Protein AF-A0A1B6GDW2-F1 (afdb_monomer_lite)

Radius of gyration: 16.39 Å; chains: 1; bounding box: 38×38×45 Å

Organism: NCBI:txid1464854

Foldseek 3Di:
DPDDDDDDDDDPVQQKDWDDKDFQDDDPFKTKMKTWIAHPNDTAIEIEIDGDALDPCVVVRVLVSCVVVVGQKYWYWCQSPQPDDCVVVQKGWLDDPPDFFFLDDPPPPVGTTRITMIGHPVQVVFFPSDKDWDNPPQWDQCDDDPPHGTDGPDRGTDIDTDGDD

Secondary structure (DSSP, 8-state):
-----------GGGTEEEEEEEEEEESSSEEEEEEEEEETTEEEEEEEEEE-S--TTHHHHHHHHHHHH--SEEEEE-TTSTT--GGGGTEEE-SPSS---BSS-TTSSS----EEEEEEHHHHTTEEEEEEE--SS-EEEEEEETTEEEEES-SBPPEEEEE--

InterPro domains:
  IPR036691 Endonuclease/exonuclease/phosphatase superfamily [G3DSA:3.60.10.10] (12-164)
  IPR036691 Endonuclease/exonuclease/phosphatase superfamily [SSF56219] (31-163)

Structure (mmCIF, N/CA/C/O backbone):
data_AF-A0A1B6GDW2-F1
#
_entry.id   AF-A0A1B6GDW2-F1
#
loop_
_atom_site.group_PDB
_atom_site.id
_atom_site.type_symbol
_atom_site.label_atom_id
_atom_site.label_alt_id
_atom_site.label_comp_id
_atom_site.label_asym_id
_atom_site.label_entity_id
_atom_site.label_seq_id
_atom_site.pdbx_PDB_ins_code
_atom_site.Cartn_x
_atom_site.Cartn_y
_atom_site.Cartn_z
_atom_site.occupancy
_atom_site.B_iso_or_equiv
_atom_site.auth_seq_id
_atom_site.auth_comp_id
_atom_site.auth_asym_id
_atom_site.auth_atom_id
_atom_site.pdbx_PDB_model_num
ATOM 1 N N . ASP A 1 1 ? -1.808 9.457 -22.861 1.00 40.66 1 ASP A N 1
ATOM 2 C CA . ASP A 1 1 ? -2.456 9.418 -21.536 1.00 40.66 1 ASP A CA 1
ATOM 3 C C . ASP A 1 1 ? -2.486 8.004 -20.976 1.00 40.66 1 ASP A C 1
ATOM 5 O O . ASP A 1 1 ? -3.296 7.191 -21.405 1.00 40.66 1 ASP A O 1
ATOM 9 N N . LYS A 1 2 ? -1.565 7.664 -20.062 1.00 52.19 2 LYS A N 1
ATOM 10 C CA . LYS A 1 2 ? -1.717 6.444 -19.253 1.00 52.19 2 LYS A CA 1
ATOM 11 C C . LYS A 1 2 ? -2.774 6.750 -18.194 1.00 52.19 2 LYS A C 1
ATOM 13 O O . LYS A 1 2 ? -2.561 7.627 -17.360 1.00 52.19 2 LYS A O 1
ATOM 18 N N . LYS A 1 3 ? -3.918 6.070 -18.267 1.00 54.91 3 LYS A N 1
ATOM 19 C CA . LYS A 1 3 ? -4.983 6.173 -17.267 1.00 54.91 3 LYS A CA 1
ATOM 20 C C . LYS A 1 3 ? -4.409 5.703 -15.928 1.00 54.91 3 LYS A C 1
ATOM 22 O O . LYS A 1 3 ? -3.909 4.585 -15.846 1.00 54.91 3 LYS A O 1
ATOM 27 N N . ARG A 1 4 ? -4.414 6.574 -14.921 1.00 67.19 4 ARG A N 1
ATOM 28 C CA . ARG A 1 4 ? -4.028 6.207 -13.555 1.00 67.19 4 ARG A CA 1
ATOM 29 C C . ARG A 1 4 ? -5.193 5.460 -12.940 1.00 67.19 4 ARG A C 1
ATOM 31 O O . ARG A 1 4 ? -6.333 5.903 -13.065 1.00 67.19 4 ARG A O 1
ATOM 38 N N . SER A 1 5 ? -4.917 4.310 -12.350 1.00 77.06 5 SER A N 1
ATOM 39 C CA . SER A 1 5 ? -5.946 3.495 -11.722 1.00 77.06 5 SER A CA 1
ATOM 40 C C . SER A 1 5 ? -5.377 2.824 -10.487 1.00 77.06 5 SER A C 1
ATOM 42 O O . SER A 1 5 ? -4.441 2.035 -10.591 1.00 77.06 5 SER A O 1
ATOM 44 N N . CYS A 1 6 ? -5.992 3.110 -9.350 1.00 90.31 6 CYS A N 1
ATOM 45 C CA . CYS A 1 6 ? -5.949 2.266 -8.168 1.00 90.31 6 CYS A CA 1
ATOM 46 C C . CYS A 1 6 ? -7.276 1.506 -8.101 1.00 90.31 6 CYS A C 1
ATOM 48 O O . CYS A 1 6 ? -8.295 1.965 -8.623 1.00 90.31 6 CYS A O 1
ATOM 50 N N . GLY A 1 7 ? -7.254 0.335 -7.483 1.00 92.31 7 GLY A N 1
ATOM 51 C CA . GLY A 1 7 ? -8.433 -0.502 -7.322 1.00 92.31 7 GLY A CA 1
ATOM 52 C C . GLY A 1 7 ? -8.227 -1.518 -6.213 1.00 92.31 7 GLY A C 1
ATOM 53 O O . GLY A 1 7 ? -7.113 -1.678 -5.706 1.00 92.31 7 GLY A O 1
ATOM 54 N N . PHE A 1 8 ? -9.311 -2.196 -5.857 1.00 95.19 8 PHE A N 1
ATOM 55 C CA . PHE A 1 8 ? -9.333 -3.208 -4.813 1.00 95.19 8 PHE A CA 1
ATOM 56 C C . PHE A 1 8 ? -9.864 -4.511 -5.395 1.00 95.19 8 PHE A C 1
ATOM 58 O O . PHE A 1 8 ? -10.889 -4.526 -6.075 1.00 95.19 8 PHE A O 1
ATOM 65 N N . LEU A 1 9 ? -9.146 -5.595 -5.124 1.00 94.50 9 LEU A N 1
ATOM 66 C CA . LEU A 1 9 ? -9.592 -6.957 -5.368 1.00 94.50 9 LEU A CA 1
ATOM 67 C C . LEU A 1 9 ? -9.621 -7.652 -4.012 1.00 94.50 9 LEU A C 1
ATOM 69 O O . LEU A 1 9 ? -8.631 -7.605 -3.284 1.00 94.50 9 LEU A O 1
ATOM 73 N N . TYR A 1 10 ? -10.752 -8.257 -3.674 1.00 94.25 10 TYR A N 1
ATOM 74 C CA . TYR A 1 10 ? -10.964 -8.897 -2.383 1.00 94.25 10 TYR A CA 1
ATOM 75 C C . TYR A 1 10 ? -11.858 -10.126 -2.543 1.00 94.25 10 TYR A C 1
ATOM 77 O O . TYR A 1 10 ? -12.577 -10.255 -3.536 1.00 94.25 10 TYR A O 1
ATOM 85 N N . ASP A 1 11 ? -11.784 -11.029 -1.570 1.00 92.44 11 ASP A N 1
ATOM 86 C CA . ASP A 1 11 ? -12.612 -12.229 -1.515 1.00 92.44 11 ASP A CA 1
ATOM 87 C C . ASP A 1 11 ? -13.920 -11.925 -0.771 1.00 92.44 11 ASP A C 1
ATOM 89 O O . ASP A 1 11 ? -13.933 -11.767 0.452 1.00 92.44 11 ASP A O 1
ATOM 93 N N . SER A 1 12 ? -15.022 -11.829 -1.516 1.00 90.50 12 SER A N 1
ATOM 94 C CA . SER A 1 12 ? -16.351 -11.536 -0.969 1.00 90.50 12 SER A CA 1
ATOM 95 C C . SER A 1 12 ? -16.949 -12.669 -0.134 1.00 90.50 12 SER A C 1
ATOM 97 O O . SER A 1 12 ? -17.917 -12.432 0.586 1.00 90.50 12 SER A O 1
ATOM 99 N N . ASP A 1 13 ? -16.394 -13.882 -0.201 1.00 90.31 13 ASP A N 1
ATOM 100 C CA . ASP A 1 13 ? -16.953 -15.058 0.472 1.00 90.31 13 ASP A CA 1
ATOM 101 C C . ASP A 1 13 ? -16.399 -15.235 1.901 1.00 90.31 13 ASP A C 1
ATOM 103 O O . ASP A 1 13 ? -16.822 -16.127 2.637 1.00 90.31 13 ASP A O 1
ATOM 107 N N . THR A 1 14 ? -15.480 -14.361 2.331 1.00 85.12 14 THR A N 1
ATOM 108 C CA . THR A 1 14 ? -14.740 -14.465 3.607 1.00 85.12 14 THR A CA 1
ATOM 109 C C . THR A 1 14 ? -15.251 -13.548 4.722 1.00 85.12 14 THR A C 1
ATOM 111 O O . THR A 1 14 ? -14.594 -13.388 5.746 1.00 85.12 14 THR A O 1
ATOM 114 N N . GLY A 1 15 ? -16.427 -12.936 4.551 1.00 85.06 15 GLY A N 1
ATOM 115 C CA . GLY A 1 15 ? -16.981 -11.988 5.529 1.00 85.06 15 GLY A CA 1
ATOM 116 C C . GLY A 1 15 ? -16.420 -10.565 5.420 1.00 85.06 15 GLY A C 1
ATOM 117 O O . GLY A 1 15 ? -16.739 -9.725 6.258 1.00 85.06 15 GLY A O 1
ATOM 118 N N . LEU A 1 16 ? -15.629 -10.284 4.378 1.00 92.81 16 LEU A N 1
ATOM 119 C CA . LEU A 1 16 ? -15.231 -8.937 3.974 1.00 92.81 16 LEU A CA 1
ATOM 120 C C . LEU A 1 16 ? -16.347 -8.277 3.161 1.00 92.81 16 LEU A C 1
ATOM 122 O O . LEU A 1 16 ? -16.731 -8.770 2.098 1.00 92.81 16 LEU A O 1
ATOM 126 N N . VAL A 1 17 ? -16.833 -7.127 3.623 1.00 95.25 17 VAL A N 1
ATOM 127 C CA . VAL A 1 17 ? -17.862 -6.355 2.916 1.00 95.25 17 VAL A CA 1
ATOM 128 C C . VAL A 1 17 ? -17.329 -4.972 2.584 1.00 95.25 17 VAL A C 1
ATOM 130 O O . VAL A 1 17 ? -17.095 -4.166 3.477 1.00 95.25 17 VAL A O 1
ATOM 133 N N . LEU A 1 18 ? -17.187 -4.671 1.294 1.00 96.56 18 LEU A N 1
ATOM 134 C CA . LEU A 1 18 ? -16.884 -3.319 0.837 1.00 96.56 18 LEU A CA 1
ATOM 135 C C . LEU A 1 18 ? -18.113 -2.419 1.033 1.00 96.56 18 LEU A C 1
ATOM 137 O O . LEU A 1 18 ? -19.176 -2.697 0.474 1.00 96.56 18 LEU A O 1
ATOM 141 N N . LYS A 1 19 ? -17.972 -1.361 1.834 1.00 97.31 19 LYS A N 1
ATOM 142 C CA . LYS A 1 19 ? -19.043 -0.404 2.143 1.00 97.31 19 LYS A CA 1
ATOM 143 C C . LYS A 1 19 ? -19.017 0.802 1.222 1.00 97.31 19 LYS A C 1
ATOM 145 O O . LYS A 1 19 ? -20.071 1.188 0.723 1.00 97.31 19 LYS A O 1
ATOM 150 N N . ASP A 1 20 ? -17.833 1.357 0.986 1.00 97.19 20 ASP A N 1
ATOM 151 C CA . ASP A 1 20 ? -17.654 2.527 0.133 1.00 97.19 20 ASP A CA 1
ATOM 152 C C . ASP A 1 20 ? -16.267 2.554 -0.521 1.00 97.19 20 ASP A C 1
ATOM 154 O O . ASP A 1 20 ? -15.319 1.938 -0.025 1.00 97.19 20 ASP A O 1
ATOM 158 N N . VAL A 1 21 ? -16.164 3.260 -1.649 1.00 97.31 21 VAL A N 1
ATOM 159 C CA . VAL A 1 21 ? -14.914 3.537 -2.366 1.00 97.31 21 VAL A CA 1
ATOM 160 C C . VAL A 1 21 ? -14.956 4.942 -2.939 1.00 97.31 21 VAL A C 1
ATOM 162 O O . VAL A 1 21 ? -15.823 5.265 -3.752 1.00 97.31 21 VAL A O 1
ATOM 165 N N . GLU A 1 22 ? -13.934 5.733 -2.635 1.00 96.38 22 GLU A N 1
ATOM 166 C CA . GLU A 1 22 ? -13.804 7.086 -3.163 1.00 96.38 22 GLU A CA 1
ATOM 167 C C . GLU A 1 22 ? -12.370 7.429 -3.577 1.00 96.38 22 GLU A C 1
ATOM 169 O O . GLU A 1 22 ? -11.381 6.951 -3.020 1.00 96.38 22 GLU A O 1
ATOM 174 N N . VAL A 1 23 ? -12.247 8.287 -4.591 1.00 95.94 23 VAL A N 1
ATOM 175 C CA . VAL A 1 23 ? -10.963 8.898 -4.949 1.00 95.94 23 VAL A CA 1
ATOM 176 C C . VAL A 1 23 ? -10.712 10.041 -3.971 1.00 95.94 23 VAL A C 1
ATOM 178 O O . VAL A 1 23 ? -11.373 11.074 -4.051 1.00 95.94 23 VAL A O 1
ATOM 181 N N . VAL A 1 24 ? -9.744 9.870 -3.073 1.00 95.50 24 VAL A N 1
ATOM 182 C CA . VAL A 1 24 ? -9.437 10.851 -2.017 1.00 95.50 24 VAL A CA 1
ATOM 183 C C . VAL A 1 24 ? -8.340 11.835 -2.408 1.00 95.50 24 VAL A C 1
ATOM 185 O O . VAL A 1 24 ? -8.226 12.902 -1.807 1.00 95.50 24 VAL A O 1
ATOM 188 N N . HIS A 1 25 ? -7.529 11.514 -3.424 1.00 93.62 25 HIS A N 1
ATOM 189 C CA . HIS A 1 25 ? -6.478 12.415 -3.904 1.00 93.62 25 HIS A CA 1
ATOM 190 C C . HIS A 1 25 ? -6.124 12.157 -5.369 1.00 93.62 25 HIS A C 1
ATOM 192 O O . HIS A 1 25 ? -5.869 11.020 -5.762 1.00 93.62 25 HIS A O 1
ATOM 198 N N . ASP A 1 26 ? -6.049 13.221 -6.167 1.00 92.19 26 ASP A N 1
ATOM 199 C CA . ASP A 1 26 ? -5.498 13.206 -7.526 1.00 92.19 26 ASP A CA 1
ATOM 200 C C . ASP A 1 26 ? -4.929 14.591 -7.864 1.00 92.19 26 ASP A C 1
ATOM 202 O O . ASP A 1 26 ? -5.672 15.563 -8.010 1.00 92.19 26 ASP A O 1
ATOM 206 N N . ASP A 1 27 ? -3.604 14.704 -7.957 1.00 88.50 27 ASP A N 1
ATOM 207 C CA . ASP A 1 27 ? -2.925 15.978 -8.244 1.00 88.50 27 ASP A CA 1
ATOM 208 C C . ASP A 1 27 ? -1.876 15.893 -9.363 1.00 88.50 27 ASP A C 1
ATOM 210 O O . ASP A 1 27 ? -1.040 16.790 -9.536 1.00 88.50 27 ASP A O 1
ATOM 214 N N . GLY A 1 28 ? -1.876 14.800 -10.125 1.00 85.38 28 GLY A N 1
ATOM 215 C CA . GLY A 1 28 ? -0.855 14.573 -11.141 1.00 85.38 28 GLY A CA 1
ATOM 216 C C . GLY A 1 28 ? 0.481 14.031 -10.601 1.00 85.38 28 GLY A C 1
ATOM 217 O O . GLY A 1 28 ? 1.262 13.517 -11.397 1.00 85.38 28 GLY A O 1
ATOM 218 N N . ALA A 1 29 ? 0.743 14.019 -9.294 1.00 87.56 29 ALA A N 1
ATOM 219 C CA . ALA A 1 29 ? 1.899 13.353 -8.679 1.00 87.56 29 ALA A CA 1
ATOM 220 C C . ALA A 1 29 ? 1.46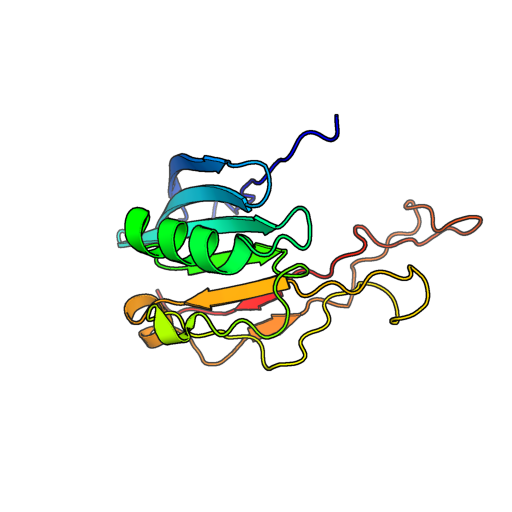7 12.135 -7.849 1.00 87.56 29 ALA A C 1
ATOM 222 O O . ALA A 1 29 ? 1.977 11.033 -8.073 1.00 87.56 29 ALA A O 1
ATOM 223 N N . VAL A 1 30 ? 0.486 12.329 -6.974 1.00 91.06 30 VAL A N 1
ATOM 224 C CA . VAL A 1 30 ? -0.138 11.326 -6.113 1.00 91.06 30 VAL A CA 1
ATOM 225 C C . VAL A 1 30 ? -1.535 11.030 -6.647 1.00 91.06 30 VAL A C 1
ATOM 227 O O . VAL A 1 30 ? -2.297 11.945 -6.958 1.00 91.06 30 VAL A O 1
ATOM 230 N N . PHE A 1 31 ? -1.864 9.749 -6.761 1.00 93.69 31 PHE A N 1
ATOM 231 C CA . PHE A 1 31 ? -3.223 9.277 -6.993 1.00 93.69 31 PHE A CA 1
ATOM 232 C C . PHE A 1 31 ? -3.577 8.293 -5.883 1.00 93.69 31 PHE A C 1
ATOM 234 O O . PHE A 1 31 ? -2.793 7.380 -5.621 1.00 93.69 31 PHE A O 1
ATOM 241 N N . ALA A 1 32 ? -4.711 8.487 -5.217 1.00 95.50 32 ALA A N 1
ATOM 242 C CA . ALA A 1 32 ? -5.105 7.656 -4.093 1.00 95.50 32 ALA A CA 1
ATOM 243 C C . ALA A 1 32 ? -6.612 7.405 -4.054 1.00 95.50 32 ALA A C 1
ATOM 245 O O . ALA A 1 32 ? -7.422 8.313 -4.257 1.00 95.50 32 ALA A O 1
ATOM 246 N N . VAL A 1 33 ? -6.970 6.159 -3.759 1.00 97.38 33 VAL A N 1
ATOM 247 C CA . VAL A 1 33 ? -8.356 5.707 -3.605 1.00 97.38 33 VAL A CA 1
ATOM 248 C C . VAL A 1 33 ? -8.496 5.087 -2.224 1.00 97.38 33 VAL A C 1
ATOM 250 O O . VAL A 1 33 ? -7.688 4.233 -1.863 1.00 97.38 33 VAL A O 1
ATOM 253 N N . LEU A 1 34 ? -9.492 5.526 -1.464 1.00 98.06 34 LEU A N 1
ATOM 254 C CA . LEU A 1 34 ? -9.845 4.999 -0.152 1.00 98.06 34 LEU A CA 1
ATOM 255 C C . LEU A 1 34 ? -10.983 3.991 -0.309 1.00 98.06 34 LEU A C 1
ATOM 257 O O . LEU A 1 34 ? -11.914 4.222 -1.079 1.00 98.06 34 LEU A O 1
ATOM 261 N N . ALA A 1 35 ? -10.901 2.887 0.419 1.00 98.06 35 ALA A N 1
ATOM 262 C CA . ALA A 1 35 ? -11.982 1.929 0.581 1.00 98.06 35 ALA A CA 1
ATOM 263 C C . ALA A 1 35 ? -12.309 1.755 2.064 1.00 98.06 35 ALA A C 1
ATOM 265 O O . ALA A 1 35 ? -11.397 1.626 2.882 1.00 98.06 35 ALA A O 1
ATOM 266 N N . ASP A 1 36 ? -13.598 1.707 2.384 1.00 97.81 36 ASP A N 1
ATOM 267 C CA . ASP A 1 36 ? -14.108 1.303 3.696 1.00 97.81 36 ASP A CA 1
ATOM 268 C C . ASP A 1 36 ? -14.596 -0.144 3.611 1.00 97.81 36 ASP A C 1
ATOM 270 O O . ASP A 1 36 ? -15.508 -0.469 2.840 1.00 97.81 36 ASP A O 1
ATOM 274 N N . PHE A 1 37 ? -13.962 -1.022 4.382 1.00 96.88 37 PHE A N 1
ATOM 275 C CA . PHE A 1 37 ? -14.338 -2.420 4.511 1.00 96.88 37 PHE A CA 1
ATOM 276 C C . PHE A 1 37 ? -14.912 -2.685 5.896 1.00 96.88 37 PHE A C 1
ATOM 278 O O . PHE A 1 37 ? -14.370 -2.253 6.904 1.00 96.88 37 PHE A O 1
ATOM 285 N N . GLU A 1 38 ? -15.959 -3.497 5.959 1.00 95.38 38 GLU A N 1
ATOM 286 C CA . GLU A 1 38 ? -16.386 -4.140 7.195 1.00 95.38 38 GLU A CA 1
ATOM 287 C C . GLU A 1 38 ? -15.804 -5.554 7.261 1.00 95.38 38 GLU A C 1
ATOM 289 O O . GLU A 1 38 ? -15.947 -6.339 6.319 1.00 95.38 38 GLU A O 1
ATOM 294 N N . VAL A 1 39 ? -15.159 -5.864 8.385 1.00 92.69 39 VAL A N 1
ATOM 295 C CA . VAL A 1 39 ? -14.549 -7.157 8.707 1.00 92.69 39 VAL A CA 1
ATOM 296 C C . VAL A 1 39 ? -15.091 -7.597 10.062 1.00 92.69 39 VAL A C 1
ATOM 298 O O . VAL A 1 39 ? -14.852 -6.932 11.066 1.00 92.69 39 VAL A O 1
ATOM 301 N N . GLU A 1 40 ? -15.881 -8.672 10.097 1.00 88.50 40 GLU A N 1
ATOM 302 C CA . GLU A 1 40 ? -16.502 -9.194 11.334 1.00 88.50 40 GLU A CA 1
ATOM 303 C C . GLU A 1 40 ? -17.271 -8.126 12.154 1.00 88.50 40 GLU A C 1
ATOM 305 O O . GLU A 1 40 ? -17.351 -8.182 13.381 1.00 88.50 40 GLU A O 1
ATOM 310 N N . GLY A 1 41 ? -17.858 -7.135 11.472 1.00 86.00 41 GLY A N 1
ATOM 311 C CA . GLY A 1 41 ? -18.604 -6.032 12.090 1.00 86.00 41 GLY A CA 1
ATOM 312 C C . GLY A 1 41 ? -17.756 -4.831 12.535 1.00 86.00 41 GLY A C 1
ATOM 313 O O . GLY A 1 41 ? -18.314 -3.861 13.049 1.00 86.00 41 GLY A O 1
ATOM 314 N N . ALA A 1 42 ? -16.436 -4.856 12.329 1.00 89.88 42 ALA A N 1
ATOM 315 C CA . ALA A 1 42 ? -15.549 -3.709 12.517 1.00 89.88 42 ALA A CA 1
ATOM 316 C C . ALA A 1 42 ? -15.233 -3.033 11.172 1.00 89.88 42 ALA A C 1
ATOM 318 O O . ALA A 1 42 ? -14.954 -3.715 10.191 1.00 89.88 42 ALA A O 1
ATOM 319 N N . SER A 1 43 ? -15.246 -1.697 11.128 1.00 94.19 43 SER A N 1
ATOM 320 C CA . SER A 1 43 ? -14.787 -0.936 9.955 1.00 94.19 43 SER A CA 1
ATOM 321 C C . SER A 1 43 ? -13.257 -0.859 9.937 1.00 94.19 43 SER A C 1
ATOM 323 O O . SER A 1 43 ? -12.623 -0.662 10.979 1.00 94.19 43 SER A O 1
ATOM 325 N N . VAL A 1 44 ? -12.689 -1.051 8.749 1.00 95.75 44 VAL A N 1
ATOM 326 C CA . VAL A 1 44 ? -11.266 -0.966 8.430 1.00 95.75 44 VAL A CA 1
ATOM 327 C C . VAL A 1 44 ? -11.127 -0.193 7.126 1.00 95.75 44 VAL A C 1
ATOM 329 O O . VAL A 1 44 ? -11.626 -0.613 6.081 1.00 95.75 44 VAL A O 1
ATOM 332 N N . THR A 1 45 ? -10.404 0.920 7.175 1.00 97.44 45 THR A N 1
ATOM 333 C CA . THR A 1 45 ? -10.186 1.774 6.003 1.00 97.44 45 THR A CA 1
ATOM 334 C C . THR A 1 45 ? -8.820 1.539 5.360 1.00 97.44 45 THR A C 1
ATOM 336 O O . THR A 1 45 ? -7.790 1.433 6.029 1.00 97.44 45 THR A O 1
ATOM 339 N N . LEU A 1 46 ? -8.787 1.466 4.031 1.00 97.38 46 LEU A N 1
ATOM 340 C CA . LEU A 1 46 ? -7.573 1.188 3.270 1.00 97.38 46 LEU A CA 1
ATOM 341 C C . LEU A 1 46 ? -7.403 2.207 2.151 1.00 97.38 46 LEU A C 1
ATOM 343 O O . LEU A 1 46 ? -8.262 2.312 1.278 1.00 97.38 46 LEU A O 1
ATOM 347 N N . VAL A 1 47 ? -6.285 2.928 2.134 1.00 97.25 47 VAL A N 1
ATOM 348 C CA . VAL A 1 47 ? -5.925 3.789 1.007 1.00 97.25 47 VAL A CA 1
ATOM 349 C C . VAL A 1 47 ? -4.917 3.082 0.106 1.00 97.25 47 VAL A C 1
ATOM 351 O O . VAL A 1 47 ? -3.843 2.669 0.544 1.00 97.25 47 VAL A O 1
ATOM 354 N N . ASN A 1 48 ? -5.265 2.941 -1.172 1.00 96.69 48 ASN A N 1
ATOM 355 C CA . ASN A 1 48 ? -4.363 2.488 -2.223 1.00 96.69 48 ASN A CA 1
ATOM 356 C C . ASN A 1 48 ? -3.724 3.715 -2.888 1.00 96.69 48 ASN A C 1
ATOM 358 O O . ASN A 1 48 ? -4.442 4.541 -3.451 1.00 96.69 48 ASN A O 1
ATOM 362 N N . VAL A 1 49 ? -2.397 3.834 -2.813 1.00 93.81 49 VAL A N 1
ATOM 363 C CA . VAL A 1 49 ? -1.612 4.995 -3.251 1.00 93.81 49 VAL A CA 1
ATOM 364 C C . VAL A 1 49 ? -0.724 4.630 -4.438 1.00 93.81 49 VAL A C 1
ATOM 366 O O . VAL A 1 49 ? -0.025 3.619 -4.428 1.00 93.81 49 VAL A O 1
ATOM 369 N N . HIS A 1 50 ? -0.690 5.492 -5.450 1.00 92.81 50 HIS A N 1
ATOM 370 C CA . HIS A 1 50 ? 0.233 5.391 -6.575 1.00 92.81 50 HIS A CA 1
ATOM 371 C C . HIS A 1 50 ? 0.982 6.709 -6.803 1.00 92.81 50 HIS A C 1
ATOM 373 O O . HIS A 1 50 ? 0.372 7.762 -7.026 1.00 92.81 50 HIS A O 1
ATOM 379 N N . LEU A 1 51 ? 2.318 6.646 -6.781 1.00 90.19 51 LEU A N 1
ATOM 380 C CA . LEU A 1 51 ? 3.206 7.795 -6.967 1.00 90.19 51 LEU A CA 1
ATOM 381 C C . LEU A 1 51 ? 3.830 7.805 -8.368 1.00 90.19 51 LEU A C 1
ATOM 383 O O . LEU A 1 51 ? 4.797 7.110 -8.665 1.00 90.19 51 LEU A O 1
ATOM 387 N N . SER A 1 52 ? 3.282 8.655 -9.228 1.00 82.31 52 SER A N 1
ATOM 388 C CA . SER A 1 52 ? 3.487 8.603 -10.682 1.00 82.31 52 SER A CA 1
ATOM 389 C C . SER A 1 52 ? 4.783 9.234 -11.222 1.00 82.31 52 SER A C 1
ATOM 391 O O . SER A 1 52 ? 5.161 8.959 -12.361 1.00 82.31 52 SER A O 1
ATOM 393 N N . SER A 1 53 ? 5.467 10.093 -10.461 1.00 74.88 53 SER A N 1
ATOM 394 C CA . SER A 1 53 ? 6.782 10.641 -10.828 1.00 74.88 53 SER A CA 1
ATOM 395 C C . SER A 1 53 ? 7.490 11.244 -9.620 1.00 74.88 53 SER A C 1
ATOM 397 O O . SER A 1 53 ? 6.833 11.810 -8.751 1.00 74.88 53 SER A O 1
ATOM 399 N N . ALA A 1 54 ? 8.826 11.182 -9.581 1.00 69.94 54 ALA A N 1
ATOM 400 C CA . ALA A 1 54 ? 9.641 11.835 -8.555 1.00 69.94 54 ALA A CA 1
ATOM 401 C C . ALA A 1 54 ? 9.446 13.366 -8.595 1.00 69.94 54 ALA A C 1
ATOM 403 O O . ALA A 1 54 ? 10.150 14.099 -9.289 1.00 69.94 54 ALA A O 1
ATOM 404 N N . SER A 1 55 ? 8.442 13.850 -7.866 1.00 79.06 55 SER A N 1
ATOM 405 C CA . SER A 1 55 ? 8.142 15.263 -7.673 1.00 79.06 55 SER A CA 1
ATOM 406 C C . SER A 1 55 ? 8.568 15.668 -6.271 1.00 79.06 55 SER A C 1
ATOM 408 O O . SER A 1 55 ? 8.238 14.991 -5.300 1.00 79.06 55 SER A O 1
ATOM 410 N N . SER A 1 56 ? 9.199 16.835 -6.136 1.00 82.25 56 SER A N 1
ATOM 411 C CA . SER A 1 56 ? 9.500 17.435 -4.828 1.00 82.25 56 SER A CA 1
ATOM 412 C C . SER A 1 56 ? 8.253 17.685 -3.967 1.00 82.25 56 SER A C 1
ATOM 414 O O . SER A 1 56 ? 8.373 17.918 -2.768 1.00 82.25 56 SER A O 1
ATOM 416 N N . ARG A 1 57 ? 7.054 17.623 -4.564 1.00 85.19 57 ARG A N 1
ATOM 417 C CA . ARG A 1 57 ? 5.767 17.785 -3.878 1.00 85.19 57 ARG A CA 1
ATOM 418 C C . ARG A 1 57 ? 5.262 16.505 -3.212 1.00 85.19 57 ARG A C 1
ATOM 420 O O . ARG A 1 57 ? 4.423 16.620 -2.327 1.00 85.19 57 ARG A O 1
ATOM 427 N N . ILE A 1 58 ? 5.763 15.321 -3.583 1.00 87.69 58 ILE A N 1
ATOM 428 C CA . ILE A 1 58 ? 5.287 14.031 -3.046 1.00 87.69 58 ILE A CA 1
ATOM 429 C C . ILE A 1 58 ? 5.210 14.013 -1.511 1.00 87.69 58 ILE A C 1
ATOM 431 O O . ILE A 1 58 ? 4.133 13.703 -1.011 1.00 87.69 58 ILE A O 1
ATOM 435 N N . PRO A 1 59 ? 6.256 14.402 -0.751 1.00 86.50 59 PRO A N 1
ATOM 436 C CA . PRO A 1 59 ? 6.193 14.386 0.711 1.00 86.50 59 PRO A CA 1
ATOM 437 C C . PRO A 1 59 ? 4.995 15.171 1.254 1.00 86.50 59 PRO A C 1
ATOM 439 O O . PRO A 1 59 ? 4.217 14.676 2.061 1.00 86.50 59 PRO A O 1
ATOM 442 N N . GLN A 1 60 ? 4.814 16.398 0.762 1.00 87.38 60 GLN A N 1
ATOM 443 C CA . GLN A 1 60 ? 3.761 17.306 1.216 1.00 87.38 60 GLN A CA 1
ATOM 444 C C . GLN A 1 60 ? 2.368 16.785 0.847 1.00 87.38 60 GLN A C 1
ATOM 446 O O . GLN A 1 60 ? 1.433 16.924 1.632 1.00 87.38 60 GLN A O 1
ATOM 451 N N . GLN A 1 61 ? 2.233 16.175 -0.330 1.00 89.25 61 GLN A N 1
ATOM 452 C CA . GLN A 1 61 ? 0.960 15.645 -0.812 1.00 89.25 61 GLN A CA 1
ATOM 453 C C . GLN A 1 61 ? 0.582 14.345 -0.107 1.00 89.25 61 GLN A C 1
ATOM 455 O O . GLN A 1 61 ? -0.573 14.185 0.266 1.00 89.25 61 GLN A O 1
ATOM 460 N N . CYS A 1 62 ? 1.546 13.465 0.173 1.00 88.19 62 CYS A N 1
ATOM 461 C CA . CYS A 1 62 ? 1.303 12.278 0.986 1.00 88.19 62 CYS A CA 1
ATOM 462 C C . CYS A 1 62 ? 0.905 12.645 2.421 1.00 88.19 62 CYS A C 1
ATOM 464 O O . CYS A 1 62 ? -0.044 12.070 2.941 1.00 88.19 62 CYS A O 1
ATOM 466 N N . ARG A 1 63 ? 1.561 13.637 3.045 1.00 88.00 63 ARG A N 1
ATOM 467 C 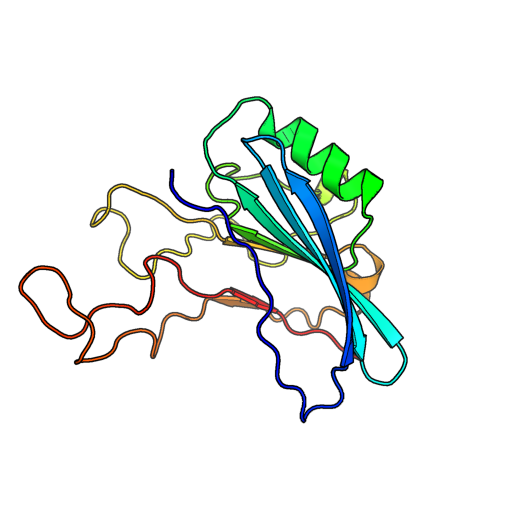CA . ARG A 1 63 ? 1.138 14.145 4.364 1.00 88.00 63 ARG A CA 1
ATOM 468 C C . ARG A 1 63 ? -0.300 14.642 4.328 1.00 88.00 63 ARG A C 1
ATOM 470 O O . ARG A 1 63 ? -1.119 14.206 5.124 1.00 88.00 63 ARG A O 1
ATOM 477 N N . ARG A 1 64 ? -0.629 15.495 3.353 1.00 89.88 64 ARG A N 1
ATOM 478 C CA . ARG A 1 64 ? -1.992 16.003 3.169 1.00 89.88 64 ARG A CA 1
ATOM 479 C C . ARG A 1 64 ? -3.006 14.869 2.994 1.00 89.88 64 ARG A C 1
ATOM 481 O O . ARG A 1 64 ? -4.036 14.903 3.655 1.00 89.88 64 ARG A O 1
ATOM 488 N N . LEU A 1 65 ? -2.708 13.882 2.150 1.00 91.44 65 LEU A N 1
ATOM 489 C CA . LEU A 1 65 ? -3.546 12.701 1.957 1.00 91.44 65 LEU A CA 1
ATOM 490 C C . LEU A 1 65 ? -3.813 11.995 3.294 1.00 91.44 65 LEU A C 1
ATOM 492 O O . LEU A 1 65 ? -4.971 11.802 3.655 1.00 91.44 65 LEU A O 1
ATOM 496 N N . LEU A 1 66 ? -2.761 11.652 4.042 1.00 90.75 66 LEU A N 1
ATOM 497 C CA . LEU A 1 66 ? -2.878 10.908 5.299 1.00 90.75 66 LEU A CA 1
ATOM 498 C C . LEU A 1 66 ? -3.589 11.709 6.399 1.00 90.75 66 LEU A C 1
ATOM 500 O O . LEU A 1 66 ? -4.364 11.126 7.149 1.00 90.75 66 LEU A O 1
ATOM 504 N N . SER A 1 67 ? -3.380 13.028 6.476 1.00 89.44 67 SER A N 1
ATOM 505 C CA . SER A 1 67 ? -4.078 13.889 7.442 1.00 89.44 67 SER A CA 1
ATOM 506 C C . SER A 1 67 ? -5.550 14.126 7.093 1.00 89.44 67 SER A C 1
ATOM 508 O O . SER A 1 67 ? -6.334 14.437 7.979 1.00 89.44 67 SER A O 1
ATOM 510 N N . GLN A 1 68 ? -5.930 14.069 5.812 1.00 91.12 68 GLN A N 1
ATOM 511 C CA . GLN A 1 68 ? -7.314 14.316 5.385 1.00 91.12 68 GLN A CA 1
ATOM 512 C C . GLN A 1 68 ? -8.166 13.047 5.377 1.00 91.12 68 GLN A C 1
ATOM 514 O O . GLN A 1 68 ? -9.352 13.127 5.679 1.00 91.12 68 GLN A O 1
ATOM 519 N N . SER A 1 69 ? -7.574 11.908 5.011 1.00 93.06 69 SER A N 1
ATOM 520 C CA . SER A 1 69 ? -8.287 10.628 4.902 1.00 93.06 69 SER A CA 1
ATOM 521 C C . SER A 1 69 ? -8.159 9.740 6.141 1.00 93.06 69 SER A C 1
ATOM 523 O O . SER A 1 69 ? -8.993 8.864 6.324 1.00 93.06 69 SER A O 1
ATOM 525 N N . GLU A 1 70 ? -7.132 9.954 6.973 1.00 94.12 70 GLU A N 1
ATOM 526 C CA . GLU A 1 70 ? -6.852 9.199 8.208 1.00 94.12 70 GLU A CA 1
ATOM 527 C C . GLU A 1 70 ? -7.070 7.665 8.116 1.00 94.12 70 GLU A C 1
ATOM 529 O O . GLU A 1 70 ? -7.677 7.079 9.016 1.00 94.12 70 GLU A O 1
ATOM 534 N N . PRO A 1 71 ? -6.581 6.984 7.058 1.00 96.44 71 PRO A N 1
ATOM 535 C CA . PRO A 1 71 ? -6.841 5.566 6.845 1.00 96.44 71 PRO A CA 1
ATOM 536 C C . PRO A 1 71 ? -6.225 4.683 7.936 1.00 96.44 71 PRO A C 1
ATOM 538 O O . PRO A 1 71 ? -5.192 4.985 8.536 1.00 96.44 71 PRO A O 1
ATOM 541 N N . ASP A 1 72 ? -6.802 3.504 8.131 1.00 96.56 72 ASP A N 1
ATOM 542 C CA . ASP A 1 72 ? -6.214 2.469 8.976 1.00 96.56 72 ASP A CA 1
ATOM 543 C C . ASP A 1 72 ? -4.944 1.883 8.356 1.00 96.56 72 ASP A C 1
ATOM 545 O O . ASP A 1 72 ? -3.980 1.569 9.069 1.00 96.56 72 ASP A O 1
ATOM 549 N N . ILE A 1 73 ? -4.939 1.756 7.028 1.00 96.56 73 ILE A N 1
ATOM 550 C CA . ILE A 1 73 ? -3.878 1.122 6.252 1.00 96.56 73 ILE A CA 1
ATOM 551 C C . ILE A 1 73 ? -3.612 1.947 4.991 1.00 96.56 73 ILE A C 1
ATOM 553 O O . ILE A 1 73 ? -4.526 2.225 4.220 1.00 96.56 73 ILE A O 1
ATOM 557 N N . ALA A 1 74 ? -2.351 2.292 4.738 1.00 95.12 74 ALA A N 1
ATOM 558 C CA . ALA A 1 74 ? -1.906 2.847 3.463 1.00 95.12 74 ALA A CA 1
ATOM 559 C C . ALA A 1 74 ? -1.019 1.835 2.736 1.00 95.12 74 ALA A C 1
ATOM 561 O O . ALA A 1 74 ? -0.033 1.353 3.291 1.00 95.12 74 ALA A O 1
ATOM 562 N N . ILE A 1 75 ? -1.362 1.505 1.495 1.00 94.94 75 ILE A N 1
ATOM 563 C CA . ILE A 1 75 ? -0.666 0.504 0.682 1.00 94.94 75 ILE A CA 1
ATOM 564 C C . ILE A 1 75 ? -0.491 1.005 -0.746 1.00 94.94 75 ILE A C 1
ATOM 566 O O . ILE A 1 75 ? -1.312 1.769 -1.243 1.00 94.94 75 ILE A O 1
ATOM 570 N N . GLY A 1 76 ? 0.551 0.548 -1.430 1.00 93.31 76 GLY A N 1
ATOM 571 C CA . GLY A 1 76 ? 0.671 0.716 -2.873 1.00 93.31 76 GLY A CA 1
ATOM 572 C C . GLY A 1 76 ? 2.094 0.996 -3.319 1.00 93.31 76 GLY A C 1
ATOM 573 O O . GLY A 1 76 ? 3.054 0.560 -2.679 1.00 93.31 76 GLY A O 1
ATOM 574 N N . ASP A 1 77 ? 2.207 1.723 -4.425 1.00 90.94 77 ASP A N 1
ATOM 575 C CA . ASP A 1 77 ? 3.467 2.015 -5.100 1.00 90.94 77 ASP A CA 1
ATOM 576 C C . ASP A 1 77 ? 4.085 3.309 -4.559 1.00 90.94 77 ASP A C 1
ATOM 578 O O . ASP A 1 77 ? 3.717 4.419 -4.963 1.00 90.94 77 ASP A O 1
ATOM 582 N N . PHE A 1 78 ? 5.067 3.144 -3.669 1.00 89.62 78 PHE A N 1
ATOM 583 C CA . PHE A 1 78 ? 5.848 4.228 -3.073 1.00 89.62 78 PHE A CA 1
ATOM 584 C C . PHE A 1 78 ? 7.231 4.395 -3.724 1.00 89.62 78 PHE A C 1
ATOM 586 O O . PHE A 1 78 ? 8.109 5.041 -3.159 1.00 89.62 78 PHE A O 1
ATOM 593 N N . SER A 1 79 ? 7.444 3.866 -4.934 1.00 87.00 79 SER A N 1
ATOM 594 C CA . SER A 1 79 ? 8.759 3.850 -5.604 1.00 87.00 79 SER A CA 1
ATOM 595 C C . SER A 1 79 ? 9.353 5.241 -5.838 1.00 87.00 79 SER A C 1
ATOM 597 O O . SER A 1 79 ? 10.568 5.418 -5.796 1.00 87.00 79 SER A O 1
ATOM 599 N N . SER A 1 80 ? 8.499 6.249 -6.045 1.00 85.81 80 SER A N 1
ATOM 600 C CA . SER A 1 80 ? 8.914 7.653 -6.192 1.00 85.81 80 SER A CA 1
ATOM 601 C C . SER A 1 80 ? 9.187 8.355 -4.852 1.00 85.81 80 SER A C 1
ATOM 603 O O . SER A 1 80 ? 9.497 9.547 -4.841 1.00 85.81 80 SER A O 1
ATOM 605 N N . TYR A 1 81 ? 9.060 7.640 -3.732 1.00 81.19 81 TYR A N 1
ATOM 606 C CA . TYR A 1 81 ? 9.326 8.131 -2.383 1.00 81.19 81 TYR A CA 1
ATOM 607 C C . TYR A 1 81 ? 10.149 7.116 -1.564 1.00 81.19 81 TYR A C 1
ATOM 609 O O . TYR A 1 81 ? 9.697 6.635 -0.521 1.00 81.19 81 TYR A O 1
ATOM 617 N N . PRO A 1 82 ? 11.357 6.759 -2.049 1.00 67.25 82 PRO A N 1
ATOM 618 C CA . PRO A 1 82 ? 12.228 5.822 -1.357 1.00 67.25 82 PRO A CA 1
ATOM 619 C C . PRO A 1 82 ? 12.628 6.415 -0.002 1.00 67.25 82 PRO A C 1
ATOM 621 O O . PRO A 1 82 ? 12.916 7.606 0.097 1.00 67.25 82 PRO A O 1
ATOM 624 N N . ASP A 1 83 ? 12.624 5.586 1.038 1.00 62.31 83 ASP A N 1
ATOM 625 C CA . ASP A 1 83 ? 13.029 5.954 2.407 1.00 62.31 83 ASP A CA 1
ATOM 626 C C . ASP A 1 83 ? 12.100 6.933 3.139 1.00 62.31 83 ASP A C 1
ATOM 628 O O . ASP A 1 83 ? 12.463 7.533 4.150 1.00 62.31 83 ASP A O 1
ATOM 632 N N . ALA A 1 84 ? 10.864 7.058 2.668 1.00 59.22 84 ALA A N 1
ATOM 633 C CA . ALA A 1 84 ? 9.833 7.755 3.405 1.00 59.22 84 ALA A CA 1
ATOM 634 C C . ALA A 1 84 ? 9.278 6.914 4.550 1.00 59.22 84 ALA A C 1
ATOM 636 O O . ALA A 1 84 ? 8.401 6.059 4.375 1.00 59.22 84 ALA A O 1
ATOM 637 N N . ASP A 1 85 ? 9.753 7.213 5.745 1.00 61.97 85 ASP A N 1
ATOM 638 C CA . ASP A 1 85 ? 9.057 6.844 6.959 1.00 61.97 85 ASP A CA 1
ATOM 639 C C . ASP A 1 85 ? 7.891 7.823 7.155 1.00 61.97 85 ASP A C 1
ATOM 641 O O . ASP A 1 85 ? 8.068 8.931 7.656 1.00 61.97 85 ASP A O 1
ATOM 645 N N . PHE A 1 86 ? 6.658 7.403 6.835 1.00 65.06 86 PHE A N 1
ATOM 646 C CA . PHE A 1 86 ? 5.440 8.103 7.292 1.00 65.06 86 PHE A CA 1
ATOM 647 C C . PHE A 1 86 ? 5.273 8.079 8.825 1.00 65.06 86 PHE A C 1
ATOM 649 O O . PHE A 1 86 ? 4.230 8.467 9.351 1.00 65.06 86 PHE A O 1
ATOM 656 N N . VAL A 1 87 ? 6.306 7.650 9.553 1.00 59.34 87 VAL A N 1
ATOM 657 C CA . VAL A 1 87 ? 6.378 7.599 11.013 1.00 59.34 87 VAL A CA 1
ATOM 658 C C . VAL A 1 87 ? 6.071 8.968 11.616 1.00 59.34 87 VAL A C 1
ATOM 660 O O . VAL A 1 87 ? 5.390 9.033 12.638 1.00 59.34 87 VAL A O 1
ATOM 663 N N . GLU A 1 88 ? 6.487 10.055 10.956 1.00 62.31 88 GLU A N 1
ATOM 664 C CA . GLU A 1 88 ? 6.181 11.430 11.381 1.00 62.31 88 GLU A CA 1
ATOM 665 C C . GLU A 1 88 ? 4.670 11.723 11.430 1.00 62.31 88 GLU A C 1
ATOM 667 O O . GLU A 1 88 ? 4.227 12.498 12.272 1.00 62.31 88 GLU A O 1
ATOM 672 N N . GLU A 1 89 ? 3.871 11.046 10.601 1.00 73.69 89 GLU A N 1
ATOM 673 C CA . GLU A 1 89 ? 2.414 11.216 10.505 1.00 73.69 89 GLU A CA 1
ATOM 674 C C . GLU A 1 89 ? 1.642 10.156 11.311 1.00 73.69 89 GLU A C 1
ATOM 676 O O . GLU A 1 89 ? 0.428 10.013 11.180 1.00 73.69 89 GLU A O 1
ATOM 681 N N . GLY A 1 90 ? 2.334 9.379 12.152 1.00 87.06 90 GLY A N 1
ATOM 682 C CA . GLY A 1 90 ? 1.719 8.331 12.969 1.00 87.06 90 GLY A CA 1
ATOM 683 C C . GLY A 1 90 ? 1.491 7.003 12.243 1.00 87.06 90 GLY A C 1
ATOM 684 O O . GLY A 1 90 ? 0.730 6.173 12.750 1.00 87.06 90 GLY A O 1
ATOM 685 N N . TYR A 1 91 ? 2.163 6.792 11.107 1.00 91.56 91 TYR A N 1
ATOM 686 C CA . TYR A 1 91 ? 2.091 5.562 10.324 1.00 91.56 91 TYR A CA 1
ATOM 687 C C . TYR A 1 91 ? 3.406 4.791 10.355 1.00 91.56 91 TYR A C 1
ATOM 689 O O . TYR A 1 91 ? 4.462 5.296 9.982 1.00 91.56 91 TYR A O 1
ATOM 697 N N . THR A 1 92 ? 3.340 3.524 10.738 1.00 91.56 92 THR A N 1
ATOM 698 C CA . THR A 1 92 ? 4.508 2.649 10.811 1.00 91.56 92 THR A CA 1
ATOM 699 C C . THR A 1 92 ? 4.576 1.767 9.577 1.00 91.56 92 THR A C 1
ATOM 701 O O . THR A 1 92 ? 3.628 1.050 9.255 1.00 91.56 92 THR A O 1
ATOM 704 N N . ARG A 1 93 ? 5.723 1.794 8.898 1.00 90.44 93 ARG A N 1
ATOM 705 C CA . ARG A 1 93 ? 6.046 0.884 7.797 1.00 90.44 93 ARG A CA 1
ATOM 706 C C . ARG A 1 93 ? 6.219 -0.542 8.324 1.00 90.44 93 ARG A C 1
ATOM 708 O O . ARG A 1 93 ? 6.944 -0.741 9.296 1.00 90.44 93 ARG A O 1
ATOM 715 N N . VAL A 1 94 ? 5.617 -1.536 7.665 1.00 91.62 94 VAL A N 1
ATOM 716 C CA . VAL A 1 94 ? 5.737 -2.952 8.093 1.00 91.62 94 VAL A CA 1
ATOM 717 C C . VAL A 1 94 ? 6.754 -3.775 7.304 1.00 91.62 94 VAL A C 1
ATOM 719 O O . VAL A 1 94 ? 7.132 -4.854 7.751 1.00 91.62 94 VAL A O 1
ATOM 722 N N . LEU A 1 95 ? 7.215 -3.291 6.148 1.00 89.44 95 LEU A N 1
ATOM 723 C CA . LEU A 1 95 ? 8.285 -3.929 5.373 1.00 89.44 95 LEU A CA 1
ATOM 724 C C . LEU A 1 95 ? 9.621 -3.249 5.687 1.00 89.44 95 LEU A C 1
ATOM 726 O O . LEU A 1 95 ? 9.736 -2.034 5.556 1.00 89.44 95 LEU A O 1
ATOM 730 N N . LEU A 1 96 ? 10.641 -4.007 6.094 1.00 78.94 96 LEU A N 1
ATOM 731 C CA . LEU A 1 96 ? 11.939 -3.439 6.479 1.00 78.94 96 LEU A CA 1
ATOM 732 C C . LEU A 1 96 ? 12.712 -2.895 5.267 1.00 78.94 96 LEU A C 1
ATOM 734 O O . LEU A 1 96 ? 12.855 -3.574 4.245 1.00 78.94 96 LEU A O 1
ATOM 738 N N . ALA A 1 97 ? 13.239 -1.676 5.398 1.00 68.69 97 ALA A N 1
ATOM 739 C CA . ALA A 1 97 ? 14.050 -1.026 4.374 1.00 68.69 97 ALA A CA 1
ATOM 740 C C . ALA A 1 97 ? 15.456 -1.658 4.246 1.00 68.69 97 ALA A C 1
ATOM 742 O O . ALA A 1 97 ? 16.032 -2.062 5.259 1.00 68.69 97 ALA A O 1
ATOM 743 N N . PRO A 1 98 ? 16.050 -1.683 3.036 1.00 65.25 98 PRO A N 1
ATOM 744 C CA . PRO A 1 98 ? 15.435 -1.360 1.747 1.00 65.25 98 PRO A CA 1
ATOM 745 C C . PRO A 1 98 ? 14.555 -2.518 1.242 1.00 65.25 98 PRO A C 1
ATOM 747 O O . PRO A 1 98 ? 15.015 -3.649 1.087 1.00 65.25 98 PRO A O 1
ATOM 750 N N . THR A 1 99 ? 13.286 -2.234 0.933 1.00 77.50 99 THR A N 1
ATOM 751 C CA . THR A 1 99 ? 12.355 -3.221 0.363 1.00 77.50 99 THR A CA 1
ATOM 752 C C . THR A 1 99 ? 12.237 -2.995 -1.140 1.00 77.50 99 THR A C 1
ATOM 754 O O . THR A 1 99 ? 11.444 -2.176 -1.589 1.00 77.50 99 THR A O 1
ATOM 757 N N . VAL A 1 100 ? 13.051 -3.699 -1.927 1.00 88.94 100 VAL A N 1
ATOM 758 C CA . VAL A 1 100 ? 12.918 -3.697 -3.390 1.00 88.94 100 VAL A CA 1
ATOM 759 C C . VAL A 1 100 ? 11.870 -4.724 -3.792 1.00 88.94 100 VAL A C 1
ATOM 761 O O . VAL A 1 100 ? 12.034 -5.914 -3.522 1.00 88.94 100 VAL A O 1
ATOM 764 N N . THR A 1 101 ? 10.813 -4.292 -4.461 1.00 92.06 101 THR A N 1
ATOM 765 C CA . THR A 1 101 ? 9.664 -5.126 -4.839 1.00 92.06 101 THR A CA 1
ATOM 766 C C . THR A 1 101 ? 9.662 -5.487 -6.317 1.00 92.06 101 THR A C 1
ATOM 768 O O . THR A 1 101 ? 8.668 -5.979 -6.820 1.00 92.06 101 THR A O 1
ATOM 771 N N . ASN A 1 102 ? 10.773 -5.334 -7.038 1.00 91.69 102 ASN A N 1
ATOM 772 C CA . ASN A 1 102 ? 10.864 -5.835 -8.408 1.00 91.69 102 ASN A CA 1
ATOM 773 C C . ASN A 1 102 ? 10.616 -7.354 -8.491 1.00 91.69 102 ASN A C 1
ATOM 775 O O . ASN A 1 102 ? 11.144 -8.132 -7.685 1.00 91.69 102 ASN A O 1
ATOM 779 N N . SER A 1 103 ? 9.885 -7.770 -9.529 1.00 88.31 103 SER A N 1
ATOM 780 C CA . SER A 1 103 ? 9.665 -9.179 -9.889 1.00 88.31 103 SER A CA 1
ATOM 781 C 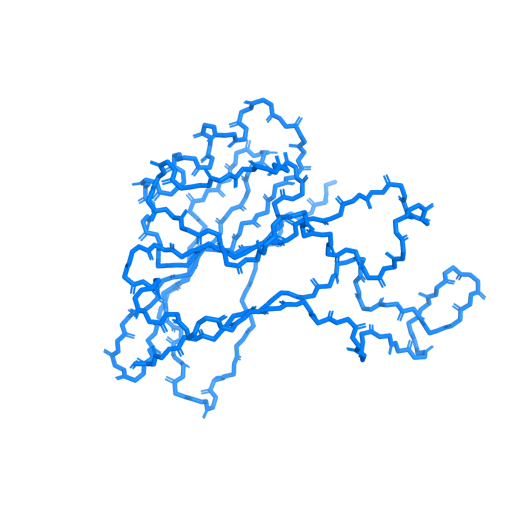C . SER A 1 103 ? 10.884 -9.844 -10.529 1.00 88.31 103 SER A C 1
ATOM 783 O O . SER A 1 103 ? 10.993 -11.070 -10.565 1.00 88.31 103 SER A O 1
ATOM 785 N N . MET A 1 104 ? 11.837 -9.036 -10.994 1.00 79.25 104 MET A N 1
ATOM 786 C CA . MET A 1 104 ? 13.107 -9.466 -11.573 1.00 79.25 104 MET A CA 1
ATOM 787 C C . MET A 1 104 ? 14.278 -8.796 -10.849 1.00 79.25 104 MET A C 1
ATOM 789 O O . MET A 1 104 ? 14.100 -7.800 -10.150 1.00 79.25 104 MET A O 1
ATOM 793 N N . ALA A 1 105 ? 15.486 -9.342 -11.009 1.00 66.38 105 ALA A N 1
ATOM 794 C CA . ALA A 1 105 ? 16.676 -8.779 -10.379 1.00 66.38 105 ALA A CA 1
ATOM 795 C C . ALA A 1 105 ? 16.891 -7.302 -10.793 1.00 66.38 105 ALA A C 1
ATOM 797 O O . ALA A 1 105 ? 16.738 -6.976 -11.978 1.00 66.38 105 ALA A O 1
ATOM 798 N N . PRO A 1 106 ? 17.274 -6.412 -9.854 1.00 55.31 106 PRO A N 1
ATOM 799 C CA . PRO A 1 106 ? 17.615 -5.026 -10.162 1.00 55.31 106 PRO A CA 1
ATOM 800 C C . PRO A 1 106 ? 18.668 -4.961 -11.276 1.00 55.31 106 PRO A C 1
ATOM 802 O O . PRO A 1 106 ? 19.672 -5.670 -11.224 1.00 55.31 106 PRO A O 1
ATOM 805 N N . GLY A 1 107 ? 18.431 -4.129 -12.293 1.00 51.94 107 GLY A N 1
ATOM 806 C CA . GLY A 1 107 ? 19.330 -3.969 -13.444 1.00 51.94 107 GLY A CA 1
ATOM 807 C C . GLY A 1 107 ? 18.827 -4.553 -14.769 1.00 51.94 107 GLY A C 1
ATOM 808 O O . GLY A 1 107 ? 19.406 -4.237 -15.803 1.00 51.94 107 GLY A O 1
ATOM 809 N N . SER A 1 108 ? 17.730 -5.326 -14.789 1.00 56.91 108 SER A N 1
ATOM 810 C CA . SER A 1 108 ? 17.118 -5.789 -16.051 1.00 56.91 108 SER A CA 1
ATOM 811 C C . SER A 1 108 ? 16.127 -4.799 -16.679 1.00 56.91 108 SER A C 1
ATOM 813 O O . SER A 1 108 ? 15.905 -4.859 -17.883 1.00 56.91 108 SER A O 1
ATOM 815 N N . SER A 1 109 ? 15.526 -3.906 -15.882 1.00 56.50 109 SER A N 1
ATOM 816 C CA . SER A 1 109 ? 14.499 -2.933 -16.314 1.00 56.50 109 SER A CA 1
ATOM 817 C C . SER A 1 109 ? 14.877 -1.465 -16.058 1.00 56.50 109 SER A C 1
ATOM 819 O O . SER A 1 109 ? 14.122 -0.564 -16.411 1.00 56.50 109 SER A O 1
ATOM 821 N N . GLY A 1 110 ? 16.023 -1.201 -15.415 1.00 67.69 110 GLY A N 1
ATOM 822 C CA . GLY A 1 110 ? 16.484 0.149 -15.048 1.00 67.69 110 GLY A CA 1
ATOM 823 C C . GLY A 1 110 ? 15.638 0.883 -13.993 1.00 67.69 110 GLY A C 1
ATOM 824 O O . GLY A 1 110 ? 16.064 1.930 -13.516 1.00 67.69 110 GLY A O 1
ATOM 825 N N . THR A 1 111 ? 14.487 0.330 -13.596 1.00 79.19 111 THR A N 1
ATOM 826 C CA . THR A 1 111 ? 13.546 0.928 -12.637 1.00 79.19 111 THR A CA 1
ATOM 827 C C . THR A 1 111 ? 13.502 0.091 -11.363 1.00 79.19 111 THR A C 1
ATOM 829 O O . THR A 1 111 ? 13.341 -1.127 -11.440 1.00 79.19 111 THR A O 1
ATOM 832 N N . THR A 1 112 ? 13.636 0.728 -10.200 1.00 86.44 112 THR A N 1
ATOM 833 C CA . THR A 1 112 ? 13.507 0.079 -8.886 1.00 86.44 112 THR A CA 1
ATOM 834 C C . THR A 1 112 ? 12.121 0.360 -8.326 1.00 86.44 112 THR A C 1
ATOM 836 O O . THR A 1 112 ? 11.752 1.525 -8.195 1.00 86.44 112 THR A O 1
ATOM 839 N N . TYR A 1 113 ? 11.388 -0.695 -7.975 1.00 89.12 113 TYR A N 1
ATOM 840 C CA . TYR A 1 113 ? 10.083 -0.592 -7.331 1.00 89.12 113 TYR A CA 1
ATOM 841 C C . TYR A 1 113 ? 10.206 -0.773 -5.820 1.00 89.12 113 TYR A C 1
ATOM 843 O O . TYR A 1 113 ? 11.005 -1.591 -5.351 1.00 89.12 113 TYR A O 1
ATOM 851 N N . MET A 1 114 ? 9.445 0.018 -5.066 1.00 89.38 114 MET A N 1
ATOM 852 C CA . MET A 1 114 ? 9.419 0.017 -3.602 1.00 89.38 114 MET A CA 1
ATOM 853 C C . MET A 1 114 ? 7.979 0.114 -3.094 1.00 89.38 114 MET A C 1
ATOM 855 O O . MET A 1 114 ? 7.591 1.082 -2.434 1.00 89.38 114 MET A O 1
ATOM 859 N N . ASP A 1 115 ? 7.175 -0.895 -3.419 1.00 91.81 115 ASP A N 1
ATOM 860 C CA . ASP A 1 115 ? 5.821 -1.021 -2.883 1.00 91.81 115 ASP A CA 1
ATOM 861 C C . ASP A 1 115 ? 5.879 -1.252 -1.366 1.00 91.81 115 ASP A C 1
ATOM 863 O O . ASP A 1 115 ? 6.757 -1.960 -0.862 1.00 91.81 115 ASP A O 1
ATOM 867 N N . ASN A 1 116 ? 4.965 -0.634 -0.619 1.00 92.31 116 ASN A N 1
ATOM 868 C CA . ASN A 1 116 ? 4.977 -0.676 0.843 1.00 92.31 116 ASN A CA 1
ATOM 869 C C . ASN A 1 116 ? 3.575 -0.691 1.446 1.00 92.31 116 ASN A C 1
ATOM 871 O O . ASN A 1 116 ? 2.589 -0.352 0.793 1.00 92.31 116 ASN A O 1
ATOM 875 N N . ILE A 1 117 ? 3.530 -1.088 2.720 1.00 94.62 117 ILE A N 1
ATOM 876 C CA . ILE A 1 117 ? 2.353 -1.059 3.583 1.00 94.62 117 ILE A CA 1
ATOM 877 C C . ILE A 1 117 ? 2.715 -0.258 4.834 1.00 94.62 117 ILE A C 1
ATOM 879 O O . ILE A 1 117 ? 3.774 -0.470 5.440 1.00 94.62 117 ILE A O 1
ATOM 883 N N . TYR A 1 118 ? 1.820 0.638 5.221 1.00 93.94 118 TYR A N 1
ATOM 884 C CA . TYR A 1 118 ? 1.929 1.476 6.398 1.00 93.94 118 TYR A CA 1
ATOM 885 C C . TYR A 1 118 ? 0.653 1.372 7.224 1.00 93.94 118 TYR A C 1
ATOM 887 O O . TYR A 1 118 ? -0.451 1.408 6.686 1.00 93.94 118 TYR A O 1
ATOM 895 N N . LEU A 1 119 ? 0.815 1.255 8.537 1.00 95.38 119 LEU A N 1
ATOM 896 C CA . LEU A 1 119 ? -0.278 1.065 9.483 1.00 95.38 119 LEU A CA 1
ATOM 897 C C . LEU A 1 119 ? -0.345 2.245 10.443 1.00 95.38 119 LEU A C 1
ATOM 899 O O . LEU A 1 119 ? 0.681 2.623 11.014 1.00 95.38 119 LEU A O 1
ATOM 903 N N . ASN A 1 120 ? -1.539 2.789 10.675 1.00 94.81 120 ASN A N 1
ATOM 904 C CA . ASN A 1 120 ? -1.735 3.735 11.772 1.00 94.81 120 ASN A CA 1
ATOM 905 C C . ASN A 1 120 ? -1.574 3.019 13.136 1.00 94.81 120 ASN A C 1
ATOM 907 O O . ASN A 1 120 ? -1.460 1.792 13.216 1.00 94.81 120 ASN A O 1
ATOM 911 N N . LYS A 1 121 ? -1.616 3.763 14.248 1.00 94.00 121 LYS A N 1
ATOM 912 C CA . LYS A 1 121 ? -1.476 3.183 15.602 1.00 94.00 121 LYS A CA 1
ATOM 913 C C . LYS A 1 121 ? -2.503 2.087 15.931 1.00 94.00 121 LYS A C 1
ATOM 915 O O . LYS A 1 121 ? -2.172 1.170 16.680 1.00 94.00 121 LYS A O 1
ATOM 920 N N . ARG A 1 122 ? -3.733 2.187 15.412 1.00 93.19 122 ARG A N 1
ATOM 921 C CA . ARG A 1 122 ? -4.820 1.222 15.654 1.00 93.19 122 ARG A CA 1
ATOM 922 C C . ARG A 1 122 ? -4.564 -0.084 14.908 1.00 93.19 122 ARG A C 1
ATOM 924 O O . ARG A 1 122 ? -4.648 -1.145 15.509 1.00 93.19 122 ARG A O 1
ATOM 931 N N . SER A 1 123 ? -4.219 -0.016 13.630 1.00 95.44 123 SER A N 1
ATOM 932 C CA . SER A 1 123 ? -3.889 -1.200 12.831 1.00 95.44 123 SER A CA 1
ATOM 933 C C . SER A 1 123 ? -2.586 -1.838 13.284 1.00 95.44 123 SER A C 1
ATOM 935 O O . SER A 1 123 ? -2.467 -3.058 13.322 1.00 95.44 123 SER A O 1
ATOM 937 N N . LEU A 1 124 ? -1.616 -1.021 13.701 1.00 95.69 124 LEU A N 1
ATOM 938 C CA . LEU A 1 124 ? -0.341 -1.509 14.209 1.00 95.69 124 LEU A CA 1
ATOM 939 C C . LEU A 1 124 ? -0.506 -2.336 15.489 1.00 95.69 124 LEU A C 1
ATOM 941 O O . LEU A 1 124 ? 0.219 -3.308 15.664 1.00 95.69 124 LEU A O 1
ATOM 945 N N . SER A 1 125 ? -1.461 -2.008 16.367 1.00 95.56 125 SER A N 1
ATOM 946 C CA . SER A 1 125 ? -1.716 -2.829 17.562 1.00 95.56 125 SER A CA 1
ATOM 947 C C . SER A 1 125 ? -2.314 -4.202 17.237 1.00 95.56 125 SER A C 1
ATOM 949 O O . SER A 1 125 ? -2.245 -5.105 18.068 1.00 95.56 125 SER A O 1
ATOM 951 N N . ARG A 1 126 ? -2.867 -4.367 16.029 1.00 95.62 126 ARG A N 1
ATOM 952 C CA . ARG A 1 126 ? -3.394 -5.629 15.493 1.00 95.62 126 ARG A CA 1
ATOM 953 C C . ARG A 1 126 ? -2.395 -6.364 14.604 1.00 95.62 126 ARG A C 1
ATOM 955 O O . ARG A 1 126 ? -2.658 -7.499 14.221 1.00 95.62 126 ARG A O 1
ATOM 962 N N . TYR A 1 127 ? -1.268 -5.743 14.268 1.00 97.19 127 TYR A N 1
ATOM 963 C CA . TYR A 1 127 ? -0.248 -6.342 13.419 1.00 97.19 127 TYR A CA 1
ATOM 964 C C . TYR A 1 127 ? 0.388 -7.549 14.101 1.00 97.19 127 TYR A C 1
ATOM 966 O O . TYR A 1 127 ? 0.894 -7.450 15.218 1.00 97.19 127 TYR A O 1
ATOM 974 N N . THR A 1 128 ? 0.394 -8.696 13.419 1.00 97.12 128 THR A N 1
ATOM 975 C CA . THR A 1 128 ? 0.931 -9.944 13.986 1.00 97.12 128 THR A CA 1
ATOM 976 C C . THR A 1 128 ? 2.458 -9.947 14.083 1.00 97.12 128 THR A C 1
ATOM 978 O O . THR A 1 128 ? 3.040 -10.832 14.707 1.00 97.12 128 THR A O 1
ATOM 981 N N . GLY A 1 129 ? 3.119 -8.966 13.462 1.00 96.25 129 GLY A N 1
ATOM 982 C CA . GLY A 1 129 ? 4.566 -8.960 13.264 1.00 96.25 129 GLY A CA 1
ATOM 983 C C . GLY A 1 129 ? 5.000 -9.655 11.973 1.00 96.25 129 GLY A C 1
ATOM 984 O O . GLY A 1 129 ? 6.195 -9.656 11.675 1.00 96.25 129 GLY A O 1
ATOM 985 N N . VAL A 1 130 ? 4.061 -10.219 11.203 1.00 96.75 130 VAL A N 1
ATOM 986 C CA . VAL A 1 130 ? 4.344 -10.973 9.979 1.00 96.75 130 VAL A CA 1
ATOM 987 C C . VAL A 1 130 ? 3.952 -10.169 8.737 1.00 96.75 130 VAL A C 1
ATOM 989 O O . VAL A 1 130 ? 2.790 -9.818 8.526 1.00 96.75 130 VAL A O 1
ATOM 992 N N . SER A 1 131 ? 4.940 -9.901 7.888 1.00 96.44 131 SER A N 1
ATOM 993 C CA . SER A 1 131 ? 4.788 -9.245 6.590 1.00 96.44 131 SER A CA 1
ATOM 994 C C . SER A 1 131 ? 5.788 -9.810 5.586 1.00 96.44 131 SER A C 1
ATOM 996 O O . SER A 1 131 ? 6.769 -10.466 5.952 1.00 96.44 131 SER A O 1
ATOM 998 N N . GLY A 1 132 ? 5.561 -9.563 4.297 1.00 94.88 132 GLY A N 1
ATOM 999 C CA . GLY A 1 132 ? 6.486 -10.039 3.283 1.00 94.88 132 GLY A CA 1
ATOM 1000 C C . GLY A 1 132 ? 6.185 -9.597 1.861 1.00 94.88 132 GLY A C 1
ATOM 1001 O O . GLY A 1 132 ? 5.262 -8.837 1.577 1.00 94.88 132 GLY A O 1
ATOM 1002 N N . ILE A 1 133 ? 7.013 -10.116 0.956 1.00 94.50 133 ILE A N 1
ATOM 1003 C CA . ILE A 1 133 ? 6.926 -9.905 -0.487 1.00 94.50 133 ILE A CA 1
ATOM 1004 C C . ILE A 1 133 ? 6.669 -11.261 -1.134 1.00 94.50 133 ILE A C 1
ATOM 1006 O O . ILE A 1 133 ? 7.422 -12.214 -0.911 1.00 94.50 133 ILE A O 1
ATOM 1010 N N . VAL A 1 134 ? 5.648 -11.352 -1.977 1.00 94.50 134 VAL A N 1
ATOM 1011 C CA . VAL A 1 134 ? 5.395 -12.557 -2.767 1.00 94.50 134 VAL A CA 1
ATOM 1012 C C . VAL A 1 134 ? 6.343 -12.551 -3.962 1.00 94.50 134 VAL A C 1
ATOM 1014 O O . VAL A 1 134 ? 6.282 -11.666 -4.807 1.00 94.50 134 VAL A O 1
ATOM 1017 N N . ARG A 1 135 ? 7.250 -13.531 -4.036 1.00 91.88 135 ARG A N 1
ATOM 1018 C CA . ARG A 1 135 ? 8.239 -13.645 -5.131 1.00 91.88 135 ARG A CA 1
ATOM 1019 C C . ARG A 1 135 ? 8.087 -14.891 -5.992 1.00 91.88 135 ARG A C 1
ATOM 1021 O O . ARG A 1 135 ? 8.696 -14.986 -7.053 1.00 91.88 135 ARG A O 1
ATOM 1028 N N . GLN A 1 136 ? 7.316 -15.864 -5.526 1.00 91.44 136 GLN A N 1
ATOM 1029 C CA . GLN A 1 136 ? 7.142 -17.152 -6.189 1.00 91.44 136 GLN A CA 1
ATOM 1030 C C . GLN A 1 136 ? 5.757 -17.234 -6.828 1.00 91.44 136 GLN A C 1
ATOM 1032 O O . GLN A 1 136 ? 4.831 -16.561 -6.389 1.00 91.44 136 GLN A O 1
ATOM 1037 N N . GLY A 1 137 ? 5.623 -18.046 -7.880 1.00 90.81 137 GLY A N 1
ATOM 1038 C CA . GLY A 1 137 ? 4.335 -18.271 -8.550 1.00 90.81 137 GLY 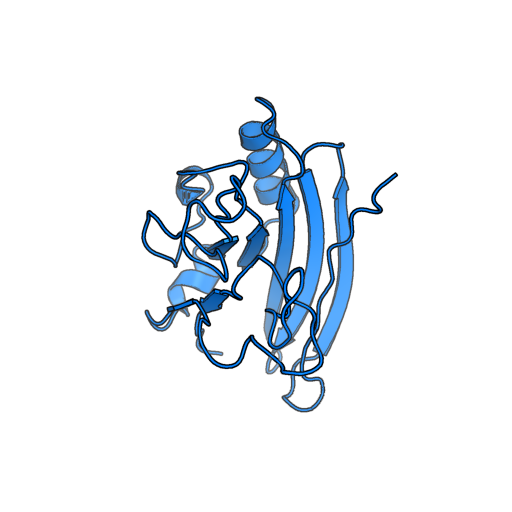A CA 1
ATOM 1039 C C . GLY A 1 137 ? 3.815 -17.096 -9.387 1.00 90.81 137 GLY A C 1
ATOM 1040 O O . GLY A 1 137 ? 2.710 -17.172 -9.905 1.00 90.81 137 GLY A O 1
ATOM 1041 N N . LEU A 1 138 ? 4.602 -16.028 -9.558 1.00 92.44 138 LEU A N 1
ATOM 1042 C CA . LEU A 1 138 ? 4.199 -14.831 -10.310 1.00 92.44 138 LEU A CA 1
ATOM 1043 C C . LEU A 1 138 ? 4.513 -14.894 -11.809 1.00 92.44 138 LEU A C 1
ATOM 1045 O O . LEU A 1 138 ? 4.208 -13.949 -12.532 1.00 92.44 138 LEU A O 1
ATOM 1049 N N . ASN A 1 139 ? 5.137 -15.977 -12.275 1.00 92.56 139 ASN A N 1
ATOM 1050 C CA . ASN A 1 139 ? 5.463 -16.185 -13.683 1.00 92.56 139 ASN A CA 1
ATOM 1051 C C . ASN A 1 139 ? 4.517 -17.217 -14.288 1.00 92.56 139 ASN A C 1
ATOM 1053 O O . ASN A 1 139 ? 4.225 -18.233 -13.658 1.00 92.56 139 ASN A O 1
ATOM 1057 N N . HIS A 1 140 ? 4.106 -17.004 -15.534 1.00 93.38 140 HIS A N 1
ATOM 1058 C CA . HIS A 1 140 ? 3.266 -17.960 -16.247 1.00 93.38 140 HIS A CA 1
ATOM 1059 C C . HIS A 1 140 ? 3.757 -18.159 -17.679 1.00 93.38 140 HIS A C 1
ATOM 1061 O O . HIS A 1 140 ? 4.137 -17.204 -18.353 1.00 93.38 140 HIS A O 1
ATOM 1067 N N . VAL A 1 141 ? 3.730 -19.405 -18.169 1.00 94.44 141 VAL A N 1
ATOM 1068 C CA . VAL A 1 141 ? 4.268 -19.764 -19.496 1.00 94.44 141 VAL A CA 1
ATOM 1069 C C . VAL A 1 141 ? 3.609 -18.974 -20.630 1.00 94.44 141 VAL A C 1
ATOM 1071 O O . VAL A 1 141 ? 4.275 -18.621 -21.592 1.00 94.44 141 VAL A O 1
ATOM 1074 N N . ALA A 1 142 ? 2.328 -18.630 -20.487 1.00 94.19 142 ALA A N 1
ATOM 1075 C CA . ALA A 1 142 ? 1.590 -17.848 -21.481 1.00 94.19 142 ALA A CA 1
ATOM 1076 C C . ALA A 1 142 ? 1.877 -16.334 -21.441 1.00 94.19 142 ALA A C 1
ATOM 1078 O O . ALA A 1 142 ? 1.363 -15.604 -22.283 1.00 94.19 142 ALA A O 1
ATOM 1079 N N . ILE A 1 143 ? 2.667 -15.846 -20.479 1.00 91.06 143 ILE A N 1
ATOM 1080 C CA . ILE A 1 143 ? 3.059 -14.436 -20.405 1.00 91.06 143 ILE A CA 1
ATOM 1081 C C . ILE A 1 143 ? 4.391 -14.264 -21.153 1.00 91.06 143 ILE A C 1
ATOM 1083 O O . ILE A 1 143 ? 5.346 -14.992 -20.863 1.00 91.06 143 ILE A O 1
ATOM 1087 N N . PRO A 1 144 ? 4.496 -13.332 -22.113 1.00 88.50 144 PRO A N 1
ATOM 1088 C CA . PRO A 1 144 ? 5.755 -13.051 -22.798 1.00 88.50 144 PRO A CA 1
ATOM 1089 C C . PRO A 1 144 ? 6.817 -12.428 -21.880 1.00 88.50 144 PRO A C 1
ATOM 1091 O O . PRO A 1 144 ? 6.515 -11.648 -20.980 1.00 88.50 144 PRO A O 1
ATOM 1094 N N . ARG A 1 145 ? 8.089 -12.714 -22.165 1.00 86.44 145 ARG A N 1
ATOM 1095 C CA . ARG A 1 145 ? 9.281 -12.131 -21.532 1.00 86.44 145 ARG A CA 1
ATOM 1096 C C . ARG A 1 145 ? 10.288 -11.736 -22.610 1.00 86.44 145 ARG A C 1
ATOM 1098 O O . ARG A 1 145 ? 11.259 -12.446 -22.877 1.00 86.44 145 ARG A O 1
ATOM 1105 N N . GLY A 1 146 ? 10.034 -10.612 -23.274 1.00 84.56 146 GLY A N 1
ATOM 1106 C CA . GLY A 1 146 ? 10.772 -10.241 -24.484 1.00 84.56 146 GLY A CA 1
ATOM 1107 C C . GLY A 1 146 ? 10.546 -11.283 -25.582 1.00 84.56 146 GLY A C 1
ATOM 1108 O O . GLY A 1 146 ? 9.408 -11.534 -25.961 1.00 84.56 146 GLY A O 1
ATOM 1109 N N . TRP A 1 147 ? 11.621 -11.920 -26.054 1.00 85.88 147 TRP A N 1
ATOM 1110 C CA . TRP A 1 147 ? 11.561 -13.006 -27.046 1.00 85.88 147 TRP A CA 1
ATOM 1111 C C . TRP A 1 147 ? 11.352 -14.404 -26.436 1.00 85.88 147 TRP A C 1
ATOM 1113 O O . TRP A 1 147 ? 11.357 -15.398 -27.159 1.00 85.88 147 TRP A O 1
ATOM 1123 N N . MET A 1 148 ? 11.195 -14.497 -25.113 1.00 87.06 148 MET A N 1
ATOM 1124 C CA . MET A 1 148 ? 10.975 -15.750 -24.387 1.00 87.06 148 MET A CA 1
ATOM 1125 C C . MET A 1 148 ? 9.543 -15.840 -23.841 1.00 87.06 148 MET A C 1
ATOM 1127 O O . MET A 1 148 ? 8.842 -14.838 -23.733 1.00 87.06 148 MET A O 1
ATOM 1131 N N . TRP A 1 149 ? 9.128 -17.045 -23.453 1.00 90.19 149 TRP A N 1
ATOM 1132 C CA . TRP A 1 149 ? 7.900 -17.310 -22.692 1.00 90.19 149 TRP A CA 1
ATOM 1133 C C . TRP A 1 149 ? 8.198 -17.417 -21.189 1.00 90.19 149 TRP A C 1
ATOM 1135 O O . TRP A 1 149 ? 9.359 -17.556 -20.798 1.00 90.19 149 TRP A O 1
ATOM 1145 N N . GLY A 1 150 ? 7.169 -17.378 -20.338 1.00 90.00 150 GLY A N 1
ATOM 1146 C CA . GLY A 1 150 ? 7.350 -17.493 -18.883 1.00 90.00 150 GLY A CA 1
ATOM 1147 C C . GLY A 1 150 ? 7.652 -16.165 -18.186 1.00 90.00 150 GLY A C 1
ATOM 1148 O O . GLY A 1 150 ? 8.482 -16.118 -17.277 1.00 90.00 150 GLY A O 1
ATOM 1149 N N . GLY A 1 151 ? 7.035 -15.080 -18.646 1.00 91.19 151 GLY A N 1
ATOM 1150 C CA . GLY A 1 151 ? 7.157 -13.750 -18.058 1.00 91.19 151 GLY A CA 1
ATOM 1151 C C . GLY A 1 151 ? 6.371 -13.573 -16.758 1.00 91.19 151 GLY A C 1
ATOM 1152 O O . GLY A 1 151 ? 5.497 -14.391 -16.446 1.00 91.19 151 GLY A O 1
ATOM 1153 N N . PRO A 1 152 ? 6.686 -12.510 -16.001 1.00 92.38 152 PRO A N 1
ATOM 1154 C CA . PRO A 1 152 ? 5.987 -12.183 -14.771 1.00 92.38 152 PRO A CA 1
ATOM 1155 C C . PRO A 1 152 ? 4.646 -11.500 -15.055 1.00 92.38 152 PRO A C 1
ATOM 1157 O O . PRO A 1 152 ? 4.510 -10.757 -16.024 1.00 92.38 152 PRO A O 1
ATOM 1160 N N . ALA A 1 153 ? 3.671 -11.697 -14.169 1.00 91.50 153 ALA A N 1
ATOM 1161 C CA . ALA A 1 153 ? 2.377 -11.014 -14.224 1.00 91.50 153 ALA A CA 1
ATOM 1162 C C . ALA A 1 153 ? 2.491 -9.484 -14.094 1.00 91.50 153 ALA A C 1
ATOM 1164 O O . ALA A 1 153 ? 1.632 -8.757 -14.585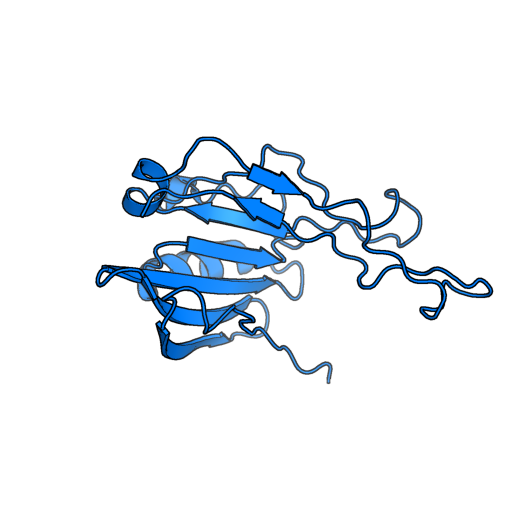 1.00 91.50 153 ALA A O 1
ATOM 1165 N N . SER A 1 154 ? 3.548 -9.002 -13.439 1.00 91.31 154 SER A N 1
ATOM 1166 C CA . SER A 1 154 ? 3.859 -7.585 -13.259 1.00 91.31 154 SER A CA 1
ATOM 1167 C C . SER A 1 154 ? 5.366 -7.394 -13.074 1.00 91.31 154 SER A C 1
ATOM 1169 O O . SER A 1 154 ? 6.085 -8.325 -12.708 1.00 91.31 154 SER A O 1
ATOM 1171 N N . GLU A 1 155 ? 5.866 -6.180 -13.294 1.00 90.31 155 GLU A N 1
ATOM 1172 C CA . GLU A 1 155 ? 7.229 -5.796 -12.897 1.00 90.31 155 GLU A CA 1
ATOM 1173 C C . GLU A 1 155 ? 7.359 -5.598 -11.372 1.00 90.31 155 GLU A C 1
ATOM 1175 O O . GLU A 1 155 ? 8.470 -5.626 -10.839 1.00 90.31 155 GLU A O 1
ATOM 1180 N N . HIS A 1 156 ? 6.222 -5.485 -10.675 1.00 92.00 156 HIS A N 1
ATOM 1181 C CA . HIS A 1 156 ? 6.101 -5.412 -9.220 1.00 92.00 156 HIS A CA 1
ATOM 1182 C C . HIS A 1 156 ? 5.757 -6.787 -8.621 1.00 92.00 156 HIS A C 1
ATOM 1184 O O . HIS A 1 156 ? 4.957 -7.550 -9.168 1.00 92.00 156 HIS A O 1
ATOM 1190 N N . CYS A 1 157 ? 6.323 -7.083 -7.458 1.00 94.12 157 CYS A N 1
ATOM 1191 C CA . CYS A 1 157 ? 5.936 -8.169 -6.574 1.00 94.12 157 CYS A CA 1
ATOM 1192 C C . CYS A 1 157 ? 4.890 -7.661 -5.574 1.00 94.12 157 CYS A C 1
ATOM 1194 O O . CYS A 1 157 ? 5.128 -6.636 -4.934 1.00 94.12 157 CYS A O 1
ATOM 1196 N N . PRO A 1 158 ? 3.785 -8.395 -5.359 1.00 94.94 158 PRO A N 1
ATOM 1197 C CA . PRO A 1 158 ? 2.830 -8.077 -4.309 1.00 94.94 158 PRO A CA 1
ATOM 1198 C C . PRO A 1 158 ? 3.481 -8.077 -2.925 1.00 94.94 158 PRO A C 1
ATOM 1200 O O . PRO A 1 158 ? 4.359 -8.896 -2.628 1.00 94.94 158 PRO A O 1
ATOM 1203 N N . VAL A 1 159 ? 2.991 -7.191 -2.069 1.00 95.50 159 VAL A N 1
ATOM 1204 C CA . VAL A 1 159 ? 3.355 -7.103 -0.656 1.00 95.50 159 VAL A CA 1
ATOM 1205 C C . VAL A 1 159 ? 2.162 -7.484 0.208 1.00 95.50 159 VAL A C 1
ATOM 1207 O O . VAL A 1 159 ? 1.017 -7.315 -0.207 1.00 95.50 159 VAL A O 1
ATOM 1210 N N . TRP A 1 160 ? 2.423 -8.012 1.399 1.00 96.81 160 TRP A N 1
ATOM 1211 C CA . TRP A 1 160 ? 1.374 -8.433 2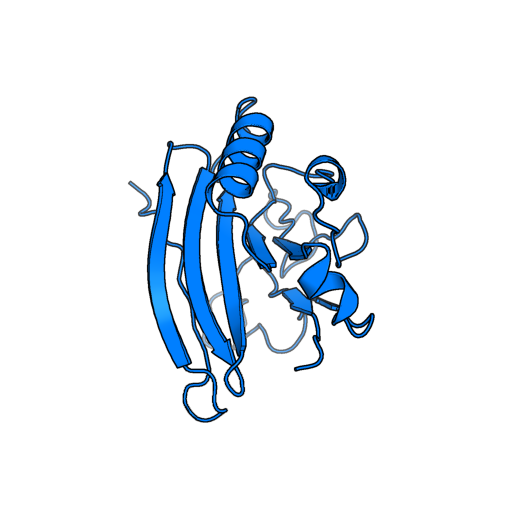.324 1.00 96.81 160 TRP A CA 1
ATOM 1212 C C . TRP A 1 160 ? 1.792 -8.240 3.782 1.00 96.81 160 TRP A C 1
ATOM 1214 O O . TRP A 1 160 ? 2.982 -8.182 4.104 1.00 96.81 160 TRP A O 1
ATOM 1224 N N . CYS A 1 161 ? 0.796 -8.161 4.658 1.00 97.19 161 CYS A N 1
ATOM 1225 C CA . CYS A 1 161 ? 0.942 -8.229 6.106 1.00 97.19 161 CYS A CA 1
ATOM 1226 C C . CYS A 1 161 ? -0.272 -8.929 6.722 1.00 97.19 161 CYS A C 1
ATOM 1228 O O . CYS A 1 161 ? -1.354 -8.914 6.137 1.00 97.19 161 CYS A O 1
ATOM 1230 N N . GLU A 1 162 ? -0.096 -9.502 7.906 1.00 96.56 162 GLU A N 1
ATOM 1231 C CA . GLU A 1 162 ? -1.167 -10.132 8.678 1.00 96.56 162 GLU A CA 1
ATOM 1232 C C . GLU A 1 162 ? -1.617 -9.239 9.838 1.00 96.56 162 GLU A C 1
ATOM 1234 O O . GLU A 1 162 ? -0.798 -8.670 10.568 1.00 96.56 162 GLU A O 1
ATOM 1239 N N . LEU A 1 163 ? -2.933 -9.145 10.025 1.00 94.94 163 LEU A N 1
ATOM 1240 C CA . LEU A 1 163 ? -3.577 -8.424 11.120 1.00 94.94 163 LEU A CA 1
ATOM 1241 C C . LEU A 1 163 ? -4.558 -9.362 11.836 1.00 94.94 163 LEU A C 1
ATOM 1243 O O . LEU A 1 163 ? -5.224 -10.165 11.185 1.00 94.94 163 LEU A O 1
ATOM 1247 N N . TYR A 1 164 ? -4.674 -9.236 13.156 1.00 93.00 164 TYR A N 1
ATOM 1248 C CA . TYR A 1 164 ? -5.773 -9.837 13.916 1.00 93.00 164 TYR A CA 1
ATOM 1249 C C . TYR A 1 164 ? -7.082 -9.062 13.692 1.00 93.00 164 TYR A C 1
ATOM 1251 O O . TYR A 1 164 ? -7.063 -7.826 13.589 1.00 93.00 164 TYR A O 1
ATOM 1259 N N . THR A 1 165 ? -8.206 -9.783 13.638 1.00 83.00 165 THR A N 1
ATOM 1260 C CA . THR A 1 165 ? -9.557 -9.202 13.583 1.00 83.00 165 THR A CA 1
ATOM 1261 C C . THR A 1 165 ? -10.045 -8.733 14.953 1.00 83.00 165 THR A C 1
ATOM 1263 O O . THR A 1 165 ? -9.618 -9.292 15.988 1.00 83.00 165 THR A O 1
#

Sequence (165 aa):
DKKRSCGFLYDSDTGLVLKDVEVVHDDGAVFAVLADFEVEGASVTLVNVHLSSASSRIPQQCRRLLSQSEPDIAIGDFSSYPDADFVEEGYTRVLLAPTVTNSMAPGSSGTTYMDNIYLNKRSLSRYTGVSGIVRQGLNHVAIPRGWMWGGPASEHCPVWCELYT

pLDDT: mean 87.63, std 11.4, range [40.66, 98.06]